Protein AF-A0A380DPM1-F1 (afdb_monomer_lite)

Organism: Staphylococcus aureus (NCBI:txid1280)

Sequence (36 aa):
MSNKNKSYDYVIIGGGSAGSVLGNRLSEDKDKEVLV

Structure (mmCIF, N/CA/C/O backbone):
data_AF-A0A380DPM1-F1
#
_entry.id   AF-A0A380DPM1-F1
#
loop_
_atom_site.group_PDB
_atom_site.id
_atom_site.type_symbol
_atom_site.label_atom_id
_atom_site.label_alt_id
_atom_site.label_comp_id
_atom_site.label_asym_id
_atom_site.label_entity_id
_atom_site.label_seq_id
_atom_site.pdbx_PDB_ins_code
_atom_site.Cartn_x
_atom_site.Cartn_y
_atom_site.Cartn_z
_atom_site.occupancy
_atom_site.B_iso_or_equiv
_atom_site.auth_seq_id
_atom_site.auth_comp_id
_atom_site.auth_asym_id
_atom_site.auth_atom_id
_atom_site.pdbx_PDB_model_num
ATOM 1 N N . MET A 1 1 ? -3.702 16.376 20.773 1.00 49.16 1 MET A N 1
ATOM 2 C CA . MET A 1 1 ? -3.078 15.725 19.600 1.00 49.16 1 MET A CA 1
ATOM 3 C C . MET A 1 1 ? -3.589 14.294 19.513 1.00 49.16 1 MET A C 1
ATOM 5 O O . MET A 1 1 ? -3.253 13.509 20.386 1.00 49.16 1 MET A O 1
ATOM 9 N N . SER A 1 2 ? -4.443 13.954 18.545 1.00 58.22 2 SER A N 1
ATOM 10 C CA . SER A 1 2 ? -4.841 12.554 18.329 1.00 58.22 2 SER A CA 1
ATOM 11 C C . SER A 1 2 ? -3.928 11.961 17.258 1.00 58.22 2 SER A C 1
ATOM 13 O O . SER A 1 2 ? -4.042 12.321 16.088 1.00 58.22 2 SER A O 1
ATOM 15 N N . ASN A 1 3 ? -2.998 11.092 17.660 1.00 65.19 3 ASN A N 1
ATOM 16 C CA . ASN A 1 3 ? -2.268 10.241 16.724 1.00 65.19 3 ASN A CA 1
ATOM 17 C C . ASN A 1 3 ? -3.233 9.157 16.235 1.00 65.19 3 ASN A C 1
ATOM 19 O O . ASN A 1 3 ? -3.449 8.156 16.916 1.00 65.19 3 ASN A O 1
ATOM 23 N N . LYS A 1 4 ? -3.847 9.367 15.068 1.00 73.12 4 LYS A N 1
ATOM 24 C CA . LYS A 1 4 ? -4.589 8.307 14.381 1.00 73.12 4 LYS A CA 1
ATOM 25 C C . LYS A 1 4 ? -3.586 7.400 13.677 1.00 73.12 4 LYS A C 1
ATOM 27 O O . LYS A 1 4 ? -3.132 7.727 12.583 1.00 73.12 4 LYS A O 1
ATOM 32 N N . ASN A 1 5 ? -3.258 6.269 14.299 1.00 81.62 5 ASN A N 1
ATOM 33 C CA . ASN A 1 5 ? -2.616 5.166 13.590 1.00 81.62 5 ASN A CA 1
ATOM 34 C C . ASN A 1 5 ? -3.615 4.640 12.556 1.00 81.62 5 ASN A C 1
ATOM 36 O O . ASN A 1 5 ? -4.619 4.031 12.920 1.00 81.62 5 ASN A O 1
ATOM 40 N N . LYS A 1 6 ? -3.371 4.935 11.279 1.00 85.06 6 LYS A N 1
ATOM 41 C CA . LYS A 1 6 ? -4.112 4.323 10.177 1.00 85.06 6 LYS A CA 1
ATOM 42 C C . LYS A 1 6 ? -3.434 3.007 9.815 1.00 85.06 6 LYS A C 1
ATOM 44 O O . LYS A 1 6 ? -2.213 2.973 9.686 1.00 85.06 6 LYS A O 1
ATOM 49 N N . SER A 1 7 ? -4.230 1.958 9.672 1.00 92.44 7 SER A N 1
ATOM 50 C CA . SER A 1 7 ? -3.795 0.667 9.146 1.00 92.44 7 SER A CA 1
ATOM 51 C C . SER A 1 7 ? -4.355 0.519 7.739 1.00 92.44 7 SER A C 1
ATOM 53 O O . SER A 1 7 ? -5.449 1.003 7.476 1.00 92.44 7 SER A O 1
ATOM 55 N N . TYR A 1 8 ? -3.600 -0.132 6.865 1.00 95.19 8 TYR A N 1
ATOM 56 C CA . TYR A 1 8 ? -4.018 -0.482 5.512 1.00 95.19 8 TYR A CA 1
ATOM 57 C C . TYR A 1 8 ? -3.598 -1.928 5.259 1.00 95.19 8 TYR A C 1
ATOM 59 O O . TYR A 1 8 ? -2.574 -2.364 5.792 1.00 95.19 8 TYR A O 1
ATOM 67 N N . ASP A 1 9 ? -4.355 -2.663 4.450 1.00 96.75 9 ASP A N 1
ATOM 68 C CA . ASP A 1 9 ? -3.959 -4.001 4.002 1.00 96.75 9 ASP A CA 1
ATOM 69 C C . ASP A 1 9 ? -2.750 -3.933 3.065 1.00 96.75 9 ASP A C 1
ATOM 71 O O . ASP A 1 9 ? -1.873 -4.798 3.098 1.00 96.75 9 ASP A O 1
ATOM 75 N N . TYR A 1 10 ? -2.698 -2.883 2.241 1.00 95.94 10 TYR A N 1
ATOM 76 C CA . TYR A 1 10 ? -1.640 -2.668 1.265 1.00 95.94 10 TYR A CA 1
ATOM 77 C C . TYR A 1 10 ? -1.186 -1.211 1.252 1.00 95.94 10 TYR A C 1
ATOM 79 O O . TYR A 1 10 ? -1.996 -0.284 1.259 1.00 95.94 10 TYR A O 1
ATOM 87 N N . VAL A 1 11 ? 0.132 -1.018 1.170 1.00 96.62 11 VAL A N 1
ATOM 88 C CA . VAL A 1 11 ? 0.759 0.283 0.924 1.00 96.62 11 VAL A CA 1
ATOM 89 C C . VAL A 1 11 ? 1.677 0.146 -0.283 1.00 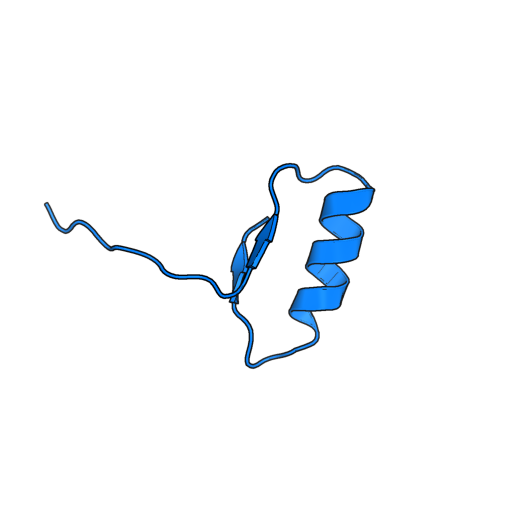96.62 11 VAL A C 1
ATOM 91 O O . VAL A 1 11 ? 2.683 -0.561 -0.239 1.00 96.62 11 VAL A O 1
ATOM 94 N N . ILE A 1 12 ? 1.319 0.818 -1.368 1.00 96.75 12 ILE A N 1
ATOM 95 C CA . ILE A 1 12 ? 2.124 0.937 -2.576 1.00 96.75 12 ILE A CA 1
ATOM 96 C C . ILE A 1 12 ? 2.939 2.221 -2.444 1.00 96.75 12 ILE A C 1
ATOM 98 O O . ILE A 1 12 ? 2.403 3.268 -2.112 1.00 96.75 12 ILE A O 1
ATOM 102 N N . ILE A 1 13 ? 4.249 2.143 -2.683 1.00 95.56 13 ILE A N 1
ATOM 103 C CA . ILE A 1 13 ? 5.128 3.314 -2.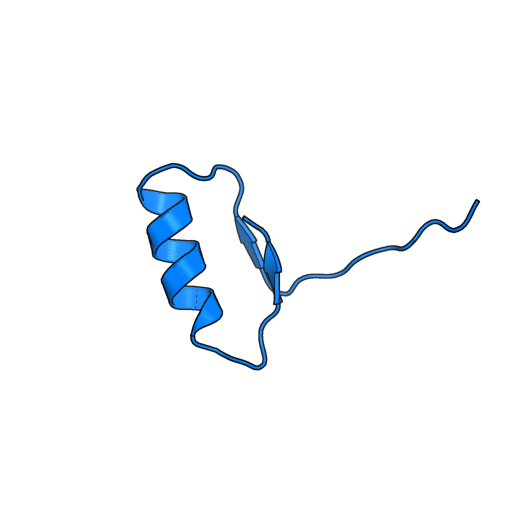651 1.00 95.56 13 ILE A CA 1
ATOM 104 C C . ILE A 1 13 ? 5.496 3.684 -4.084 1.00 95.56 13 ILE A C 1
ATOM 106 O O . ILE A 1 13 ? 6.335 3.036 -4.709 1.00 95.56 13 ILE A O 1
ATOM 110 N N . GLY A 1 14 ? 4.859 4.746 -4.583 1.00 94.00 14 GLY A N 1
ATOM 111 C CA . GLY A 1 14 ? 5.115 5.332 -5.897 1.00 94.00 14 GLY A CA 1
ATOM 112 C C . GLY A 1 14 ? 3.950 5.147 -6.873 1.00 94.00 14 GLY A C 1
ATOM 113 O O . GLY A 1 14 ? 3.763 4.075 -7.440 1.00 94.00 14 GLY A O 1
ATOM 114 N N . GLY A 1 15 ? 3.225 6.233 -7.152 1.00 94.94 15 GLY A N 1
ATOM 115 C CA . GLY A 1 15 ? 2.077 6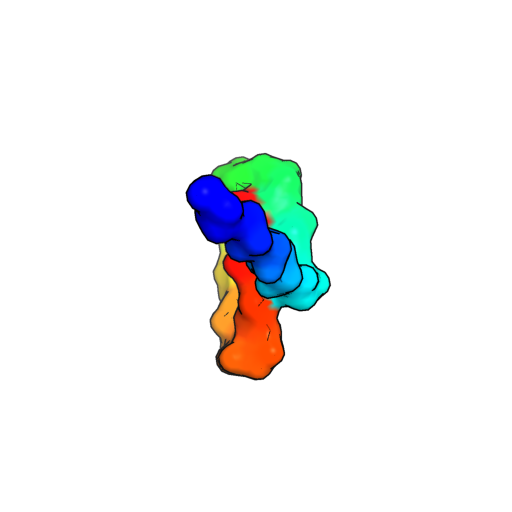.286 -8.072 1.00 94.94 15 GLY A CA 1
ATOM 116 C C . GLY A 1 15 ? 2.430 6.380 -9.562 1.00 94.94 15 GLY A C 1
ATOM 117 O O . GLY A 1 15 ? 1.759 7.086 -10.308 1.00 94.94 15 GLY A O 1
ATOM 118 N N . GLY A 1 16 ? 3.512 5.725 -9.994 1.00 96.06 16 GLY A N 1
ATOM 119 C CA . GLY A 1 16 ? 3.849 5.600 -11.417 1.00 96.06 16 GLY A CA 1
ATOM 120 C C . GLY A 1 16 ? 2.954 4.582 -12.136 1.00 96.06 16 GLY A C 1
ATOM 121 O O . GLY A 1 16 ? 2.034 4.025 -11.544 1.00 96.06 16 GLY A O 1
ATOM 122 N N . SER A 1 17 ? 3.260 4.261 -13.397 1.00 97.31 17 SER A N 1
ATOM 123 C CA . SER A 1 17 ? 2.464 3.320 -14.210 1.00 97.31 17 SER A CA 1
ATOM 124 C C . SER A 1 17 ? 2.191 1.983 -13.508 1.00 97.31 17 SER A C 1
ATOM 126 O O . SER A 1 17 ? 1.051 1.527 -13.469 1.00 97.31 17 SER A O 1
ATOM 128 N N . ALA A 1 18 ? 3.213 1.381 -12.896 1.00 96.00 18 ALA A N 1
ATOM 129 C CA . ALA A 1 18 ? 3.061 0.138 -12.142 1.00 96.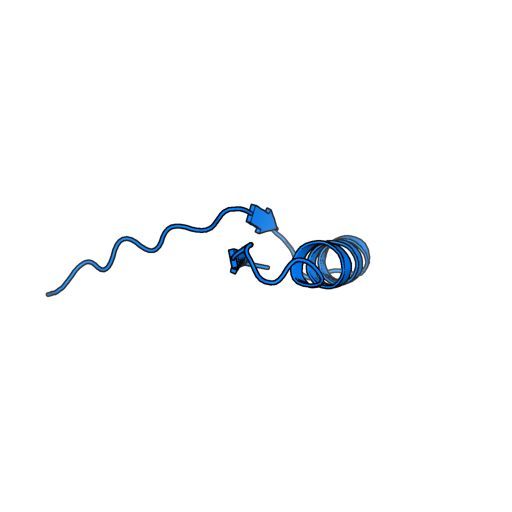00 18 ALA A CA 1
ATOM 130 C C . ALA A 1 18 ? 2.211 0.319 -10.870 1.00 96.00 18 ALA A C 1
ATOM 132 O O . ALA A 1 18 ? 1.337 -0.503 -10.598 1.00 96.00 18 ALA A O 1
ATOM 133 N N . GLY A 1 19 ? 2.429 1.406 -10.121 1.00 97.75 19 GLY A N 1
ATOM 134 C CA . GLY A 1 19 ? 1.705 1.687 -8.879 1.00 97.75 19 GLY A CA 1
ATOM 135 C C . GLY A 1 19 ? 0.220 1.953 -9.106 1.00 97.75 19 GLY A C 1
ATOM 136 O O . GLY A 1 19 ? -0.612 1.415 -8.383 1.00 97.75 19 GLY A O 1
ATOM 137 N N . SER A 1 20 ? -0.132 2.695 -10.160 1.00 96.69 20 SER A N 1
ATOM 138 C CA . SER A 1 20 ? -1.531 2.952 -10.517 1.00 96.69 20 SER A CA 1
ATOM 139 C C . SER A 1 20 ? -2.261 1.684 -10.955 1.00 96.69 20 SER A C 1
ATOM 141 O O . SER A 1 20 ? -3.397 1.470 -10.546 1.00 96.69 20 SER A O 1
ATOM 143 N N . VAL A 1 21 ? -1.623 0.818 -11.752 1.00 97.38 21 VAL A N 1
ATOM 144 C CA . VAL A 1 21 ? -2.241 -0.447 -12.191 1.00 97.38 21 VAL A CA 1
ATOM 145 C C . VAL A 1 21 ? -2.452 -1.394 -11.010 1.00 97.38 21 VAL A C 1
ATOM 147 O O . VAL A 1 21 ? -3.535 -1.961 -10.867 1.00 97.38 21 VAL A O 1
ATOM 150 N N . LEU A 1 22 ? -1.445 -1.536 -10.143 1.00 96.88 22 LEU A N 1
ATOM 151 C CA . LEU A 1 22 ? -1.544 -2.357 -8.936 1.00 96.88 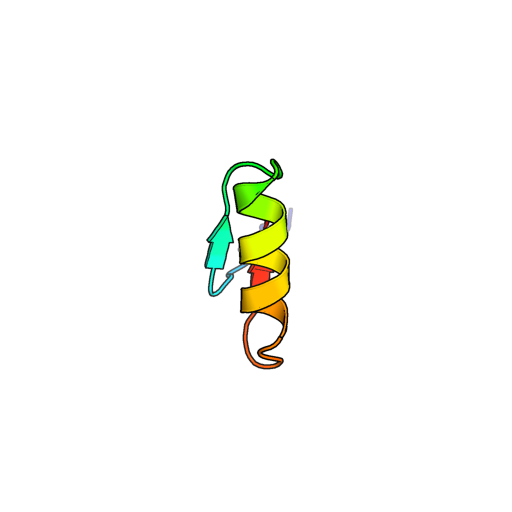22 LEU A CA 1
ATOM 152 C C . LEU A 1 22 ? -2.602 -1.815 -7.971 1.00 96.88 22 LEU A C 1
ATOM 154 O O . LEU A 1 22 ? -3.439 -2.584 -7.506 1.00 96.88 22 LEU A O 1
ATOM 158 N N . GLY A 1 23 ? -2.612 -0.504 -7.720 1.00 97.56 23 GLY A N 1
ATOM 159 C CA . GLY A 1 23 ? -3.607 0.143 -6.868 1.00 97.56 23 GLY A CA 1
ATOM 160 C C . GLY A 1 23 ? -5.025 -0.068 -7.385 1.00 97.56 23 GLY A C 1
ATOM 161 O O . GLY A 1 23 ? -5.904 -0.452 -6.617 1.00 97.56 23 GLY A O 1
ATOM 162 N N . ASN A 1 24 ? -5.232 0.086 -8.695 1.00 97.06 24 ASN A N 1
ATOM 163 C CA . ASN A 1 24 ? -6.536 -0.126 -9.313 1.00 97.06 24 ASN A CA 1
ATOM 164 C C . ASN A 1 24 ? -7.001 -1.584 -9.180 1.00 97.06 24 ASN A C 1
ATOM 166 O O . ASN A 1 24 ? -8.149 -1.822 -8.832 1.00 97.06 24 ASN A O 1
ATOM 170 N N . ARG A 1 25 ? -6.103 -2.561 -9.382 1.00 97.31 25 ARG A N 1
ATOM 171 C CA . ARG A 1 25 ? -6.432 -3.989 -9.251 1.00 97.31 25 ARG A CA 1
ATOM 172 C C . ARG A 1 25 ? -6.725 -4.401 -7.808 1.00 97.31 25 ARG A C 1
ATOM 174 O O . ARG A 1 25 ? -7.675 -5.135 -7.571 1.00 97.31 25 ARG A O 1
ATOM 181 N N . LEU A 1 26 ? -5.912 -3.960 -6.849 1.00 97.00 26 LEU A N 1
ATOM 182 C CA . LEU A 1 26 ? -6.102 -4.310 -5.437 1.00 97.00 26 LEU A CA 1
ATOM 183 C C . LEU A 1 26 ? -7.358 -3.655 -4.846 1.00 97.00 26 LEU A C 1
ATOM 185 O O . LEU A 1 26 ? -7.993 -4.251 -3.986 1.00 97.00 26 LEU A O 1
ATOM 189 N N . SER A 1 27 ? -7.746 -2.478 -5.346 1.00 96.38 27 SER A N 1
ATOM 190 C CA . SER A 1 27 ? -8.955 -1.771 -4.897 1.00 96.38 27 SER A CA 1
ATOM 191 C C . SER A 1 27 ? -10.261 -2.357 -5.458 1.00 96.38 27 SER A C 1
ATOM 193 O O . SER A 1 27 ? -11.338 -1.894 -5.088 1.00 96.38 27 SER A O 1
ATOM 195 N N . GLU A 1 28 ? -10.206 -3.351 -6.358 1.00 97.94 28 GLU A N 1
ATOM 196 C CA . GLU A 1 28 ? -11.405 -4.084 -6.806 1.00 97.94 28 GLU A CA 1
ATOM 197 C C . GLU A 1 28 ? -12.001 -4.944 -5.681 1.00 97.94 28 GLU A C 1
ATOM 199 O O . GLU A 1 28 ? -13.204 -5.220 -5.681 1.00 97.94 28 GLU A O 1
ATOM 204 N N . ASP A 1 29 ? -11.169 -5.352 -4.720 1.00 97.38 29 ASP A N 1
ATOM 205 C CA . ASP A 1 29 ? -11.616 -6.016 -3.504 1.00 97.38 29 ASP A CA 1
ATOM 206 C C . ASP A 1 29 ? -12.128 -4.970 -2.504 1.00 97.38 29 ASP A C 1
ATOM 208 O O . ASP A 1 29 ? -11.372 -4.154 -1.977 1.00 97.38 29 ASP A O 1
ATOM 212 N N . LYS A 1 30 ? -13.440 -4.989 -2.249 1.00 94.81 30 LYS A N 1
ATOM 213 C CA . LYS A 1 30 ? -14.114 -4.019 -1.373 1.00 94.81 30 LYS A CA 1
ATOM 214 C C . LYS A 1 30 ? -13.756 -4.187 0.100 1.00 94.81 30 LYS A C 1
ATOM 216 O O . LYS A 1 30 ? -13.990 -3.259 0.869 1.00 94.81 30 LYS A O 1
ATOM 221 N N . ASP A 1 31 ? -13.220 -5.344 0.477 1.00 97.12 31 ASP A N 1
ATOM 222 C CA . ASP A 1 31 ? -12.834 -5.642 1.853 1.00 97.12 31 ASP A CA 1
ATOM 223 C C . ASP A 1 31 ? -11.381 -5.224 2.146 1.00 97.12 31 ASP A C 1
ATOM 225 O O . ASP A 1 31 ? -10.889 -5.447 3.254 1.00 97.12 31 ASP A O 1
ATOM 229 N N . LYS A 1 32 ? -10.679 -4.631 1.166 1.00 95.75 32 LYS A N 1
ATOM 230 C CA . LYS A 1 32 ? -9.275 -4.222 1.271 1.00 95.75 32 LYS A CA 1
ATOM 231 C C . LYS A 1 32 ? -9.102 -2.714 1.244 1.00 95.75 32 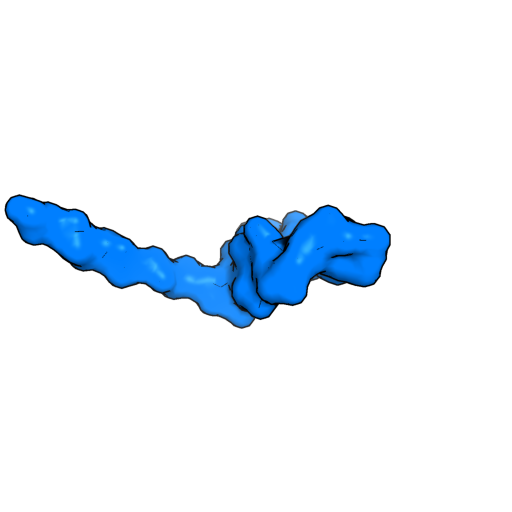LYS A C 1
ATOM 233 O O . LYS A 1 32 ? -9.590 -2.025 0.353 1.00 95.75 32 LYS A O 1
ATOM 238 N N . GLU A 1 33 ? -8.311 -2.206 2.186 1.00 96.38 33 GLU A N 1
ATOM 239 C CA . GLU A 1 33 ? -7.885 -0.808 2.198 1.00 96.38 33 GLU A CA 1
ATOM 240 C C . GLU A 1 33 ? -6.484 -0.671 1.587 1.00 96.38 33 GLU A C 1
ATOM 242 O O . GLU A 1 33 ? -5.498 -1.204 2.106 1.00 96.38 33 GLU A O 1
ATOM 247 N N . VAL A 1 34 ? -6.393 0.064 0.475 1.00 96.75 34 VAL A N 1
ATOM 248 C CA . VAL A 1 34 ? -5.154 0.273 -0.289 1.00 96.75 34 VAL A CA 1
ATOM 249 C C . VAL A 1 34 ? -4.732 1.738 -0.214 1.00 96.75 34 VAL A C 1
ATOM 251 O O . VAL A 1 34 ? -5.508 2.638 -0.533 1.00 96.75 34 VAL A O 1
ATOM 254 N N . LEU A 1 35 ? -3.477 1.975 0.163 1.00 95.94 35 LEU A N 1
ATOM 255 C CA . LEU A 1 35 ? -2.810 3.272 0.054 1.00 95.94 35 LEU A CA 1
ATOM 256 C C . LEU A 1 35 ? -1.806 3.228 -1.104 1.00 95.94 35 LEU A C 1
ATOM 258 O O . LEU A 1 35 ? -1.050 2.263 -1.208 1.00 95.94 35 LEU A O 1
ATOM 262 N N . VAL A 1 36 ? -1.788 4.258 -1.952 1.00 93.50 36 VAL A N 1
ATOM 263 C CA . VAL A 1 36 ? -0.880 4.394 -3.110 1.00 93.50 36 VAL A CA 1
ATOM 264 C C . VAL A 1 36 ? -0.082 5.686 -3.019 1.00 93.50 36 VAL A C 1
ATOM 266 O O . VAL A 1 36 ? -0.681 6.691 -2.573 1.00 93.50 36 VAL A O 1
#

InterPro domains:
  IPR036188 FAD/NAD(P)-binding domain superfamily [G3DSA:3.50.50.60] (2-36)
  IPR036188 FAD/NAD(P)-binding domain superfamily [SSF51905] (4-36)

Radius of gyration: 11.46 Å; chains: 1; bounding box: 19×22×34 Å

pLDDT: mean 91.65, std 11.54, range [49.16, 97.94]

Secondary structure (DSSP, 8-state):
--------SEE-S--SHHHHHHHHHHTTSTT--EE-

Foldseek 3Di:
DDPPPDDFPEEDDDPPPVSVVVQVVQVVPVVGGYHD